Protein AF-A0A359KCS0-F1 (afdb_monomer_lite)

Secondary structure (DSSP, 8-state):
-HHHHHHHHHHHHHHHTTS--HHHHHHHHHHHHHHH-HHHHS-GGG---THHHHHHHHHHHHHHHHHTT--STTTTS-TTS-HHHHH-

Sequence (88 aa):
GDLLFQVVFHSRMAEEAGHFRLEDVAEAMADKLVRRHPHVFGDEAAKATGPAQKDRWEDIKAAERKAKEQHGVLDDVPVGLPALTRAA

Foldseek 3Di:
DVVVVVLQVVQVVCVVVVHHHSVVVVVVVVVVCCVLPCLVNNDPVSVDDDPVSVVSNVVVVVVVVVVVPDDDPCPPQDPPDDPVVSVD

pLDDT: mean 79.91, std 13.64, range [58.34, 98.12]

Structure (mmCIF, N/CA/C/O backbone):
data_AF-A0A359KCS0-F1
#
_entry.id   AF-A0A359KCS0-F1
#
loop_
_atom_site.group_PDB
_atom_site.id
_atom_site.type_symbol
_atom_site.label_atom_id
_atom_site.label_alt_id
_atom_site.label_comp_id
_atom_site.label_asym_id
_atom_site.label_entity_id
_atom_site.label_seq_id
_atom_site.pdbx_PDB_ins_code
_atom_site.Cartn_x
_atom_site.Cartn_y
_atom_site.Cartn_z
_atom_site.occupancy
_atom_site.B_iso_or_equiv
_atom_site.auth_seq_id
_atom_site.auth_comp_id
_atom_site.auth_asym_id
_atom_site.auth_atom_id
_atom_site.pdbx_PDB_model_num
ATOM 1 N N . GLY A 1 1 ? 6.123 9.455 11.603 1.00 63.53 1 GLY A N 1
ATOM 2 C CA . GLY A 1 1 ? 5.583 8.338 12.398 1.00 63.53 1 GLY A CA 1
ATOM 3 C C . GLY A 1 1 ? 4.146 8.052 12.020 1.00 63.53 1 GLY A C 1
ATOM 4 O O . GLY A 1 1 ? 3.838 6.928 11.654 1.00 63.53 1 GLY A O 1
ATOM 5 N N . ASP A 1 2 ? 3.300 9.082 12.040 1.00 88.88 2 ASP A N 1
ATOM 6 C CA . ASP A 1 2 ? 1.840 8.938 11.968 1.00 88.88 2 ASP A CA 1
ATOM 7 C C . ASP A 1 2 ? 1.275 8.233 10.737 1.00 88.88 2 ASP A C 1
ATOM 9 O O . ASP A 1 2 ? 0.324 7.478 10.878 1.00 88.88 2 ASP A O 1
ATOM 13 N N . LEU A 1 3 ? 1.846 8.402 9.539 1.00 91.50 3 LEU A N 1
ATOM 14 C CA . LEU A 1 3 ? 1.299 7.720 8.359 1.00 91.50 3 LEU A CA 1
ATOM 15 C C . LEU A 1 3 ? 1.449 6.194 8.453 1.00 91.50 3 LEU A C 1
ATOM 17 O O . LEU A 1 3 ? 0.514 5.462 8.144 1.00 91.50 3 LEU A O 1
ATOM 21 N N . LEU A 1 4 ? 2.606 5.710 8.919 1.00 93.25 4 LEU A N 1
ATOM 22 C CA . LEU A 1 4 ? 2.802 4.277 9.142 1.00 93.25 4 LEU A CA 1
ATOM 23 C C . LEU A 1 4 ? 1.888 3.780 10.266 1.00 93.25 4 LEU A C 1
ATOM 25 O O . LEU A 1 4 ? 1.313 2.702 10.150 1.00 93.25 4 LEU A O 1
ATOM 29 N N . PHE A 1 5 ? 1.703 4.590 11.314 1.00 95.31 5 PHE A N 1
ATOM 30 C CA . PHE A 1 5 ? 0.749 4.284 12.376 1.00 95.31 5 PHE A CA 1
ATOM 31 C C . PHE A 1 5 ? -0.677 4.108 11.832 1.00 95.31 5 PHE A C 1
ATOM 33 O O . PHE A 1 5 ? -1.320 3.126 12.183 1.00 95.31 5 PHE A O 1
ATOM 40 N N . GLN A 1 6 ? -1.143 4.969 10.919 1.00 95.81 6 GLN A N 1
ATOM 41 C CA . GLN A 1 6 ? -2.455 4.816 10.270 1.00 95.81 6 GLN A CA 1
ATOM 42 C C . GLN A 1 6 ? -2.580 3.476 9.530 1.00 95.81 6 GLN A C 1
ATOM 44 O O . GLN A 1 6 ? -3.588 2.789 9.672 1.00 95.81 6 GLN A O 1
ATOM 49 N N . VAL A 1 7 ? -1.551 3.063 8.780 1.00 95.44 7 VAL A N 1
ATOM 50 C CA . VAL A 1 7 ? -1.559 1.776 8.058 1.00 95.44 7 VAL A CA 1
ATOM 51 C C . VAL A 1 7 ? -1.663 0.601 9.028 1.00 95.44 7 VAL A C 1
ATOM 53 O O . VAL A 1 7 ? -2.493 -0.286 8.829 1.00 95.44 7 VAL A O 1
ATOM 56 N N . VAL A 1 8 ? -0.857 0.604 10.092 1.00 96.38 8 VAL A N 1
ATOM 57 C CA . VAL A 1 8 ? -0.881 -0.453 11.115 1.00 96.38 8 VAL A CA 1
ATOM 58 C C . VAL A 1 8 ? -2.233 -0.479 11.830 1.00 96.38 8 VAL A C 1
ATOM 60 O O . VAL A 1 8 ? -2.820 -1.546 11.990 1.00 96.38 8 VAL A O 1
ATOM 63 N N . PHE A 1 9 ? -2.762 0.688 12.199 1.00 97.25 9 PHE A N 1
ATOM 64 C CA . PHE A 1 9 ? -4.039 0.819 12.893 1.00 97.25 9 PHE A CA 1
ATOM 65 C C . PHE A 1 9 ? -5.211 0.306 12.043 1.00 97.25 9 PHE A C 1
ATOM 67 O O . PHE A 1 9 ? -5.997 -0.521 12.505 1.00 97.25 9 PHE A O 1
ATOM 74 N N . HIS A 1 10 ? -5.297 0.718 10.775 1.00 97.38 10 HIS A N 1
ATOM 75 C CA . HIS A 1 10 ? -6.330 0.235 9.856 1.00 97.38 10 HIS A CA 1
ATOM 76 C C . HIS A 1 10 ? -6.202 -1.257 9.546 1.00 97.38 10 HIS A C 1
ATOM 78 O O . HIS A 1 10 ? -7.218 -1.948 9.506 1.00 97.38 10 HIS A O 1
ATOM 84 N N . SER A 1 11 ? -4.978 -1.765 9.378 1.00 97.62 11 SER A N 1
ATOM 85 C CA . SER A 1 11 ? -4.753 -3.200 9.157 1.00 97.62 11 SER A CA 1
ATOM 86 C C . SER A 1 11 ? -5.190 -4.020 10.369 1.00 97.62 11 SER A C 1
ATOM 88 O O . SER A 1 11 ? -5.795 -5.073 10.206 1.00 97.62 11 SER A O 1
ATOM 90 N N . ARG A 1 12 ? -4.962 -3.515 11.590 1.00 97.88 12 ARG A N 1
ATOM 91 C CA . ARG A 1 12 ? -5.404 -4.193 12.810 1.00 97.88 12 ARG A CA 1
ATOM 92 C C . ARG A 1 12 ? -6.929 -4.244 12.935 1.00 97.88 12 ARG A C 1
ATOM 94 O O . ARG A 1 12 ? -7.471 -5.296 13.254 1.00 97.88 12 ARG A O 1
ATOM 101 N N . MET A 1 13 ? -7.623 -3.142 12.647 1.00 98.12 13 MET A N 1
ATOM 102 C CA . MET A 1 13 ? -9.094 -3.134 12.627 1.00 98.12 13 MET A CA 1
ATOM 103 C C . MET A 1 13 ? -9.661 -4.079 11.555 1.00 98.12 13 MET A C 1
ATOM 105 O O . MET A 1 13 ? -10.659 -4.754 11.794 1.00 98.12 13 MET A O 1
ATOM 109 N N . ALA A 1 14 ? -9.026 -4.143 10.379 1.00 97.94 14 ALA A N 1
ATOM 110 C CA . ALA A 1 14 ? -9.422 -5.057 9.309 1.00 97.94 14 ALA A CA 1
ATOM 111 C C . ALA A 1 14 ? -9.223 -6.531 9.700 1.00 97.94 14 ALA A C 1
ATOM 113 O O . ALA A 1 14 ? -10.078 -7.361 9.392 1.00 97.94 14 ALA A O 1
ATOM 114 N N . GLU A 1 15 ? -8.141 -6.848 10.413 1.00 98.00 15 GLU A N 1
ATOM 115 C CA . GLU A 1 15 ? -7.873 -8.192 10.930 1.00 98.00 15 GLU A CA 1
ATOM 116 C C . GLU A 1 15 ? -8.929 -8.615 11.960 1.00 98.00 15 GLU A C 1
ATOM 118 O O . GLU A 1 15 ? -9.450 -9.726 11.886 1.00 98.00 15 GLU A O 1
ATOM 123 N N . GL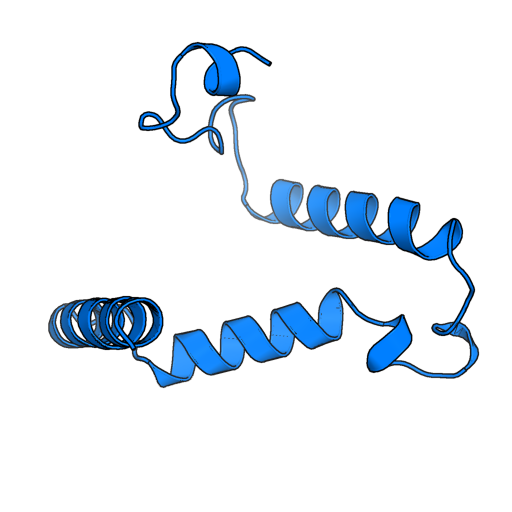U A 1 16 ? -9.302 -7.724 12.884 1.00 97.88 16 GLU A N 1
ATOM 124 C CA . GLU A 1 16 ? -10.352 -7.987 13.882 1.00 97.88 16 GLU A CA 1
ATOM 125 C C . GLU A 1 16 ? -11.731 -8.209 13.247 1.00 97.88 16 GLU A C 1
ATOM 127 O O . GLU A 1 16 ? -12.531 -8.993 13.757 1.00 97.88 16 GLU A O 1
ATOM 132 N N . ALA A 1 17 ? -11.989 -7.572 12.105 1.00 97.62 17 ALA A N 1
ATOM 133 C CA . ALA A 1 17 ? -13.182 -7.793 11.293 1.00 97.62 17 ALA A CA 1
ATOM 134 C C . ALA A 1 17 ? -13.085 -9.030 10.370 1.00 97.62 17 ALA A C 1
ATOM 136 O O . ALA A 1 17 ? -14.038 -9.332 9.653 1.00 97.62 17 ALA A O 1
ATOM 137 N N . GLY A 1 18 ? -11.958 -9.753 10.376 1.00 97.06 18 GLY A N 1
ATOM 138 C CA . GLY A 1 18 ? -11.742 -10.955 9.567 1.00 97.06 18 GLY A CA 1
ATOM 139 C C . GLY A 1 18 ? -11.528 -10.689 8.073 1.00 97.06 18 GLY A C 1
ATOM 140 O O . GLY A 1 18 ? -11.815 -11.565 7.260 1.00 97.06 18 GLY A O 1
ATOM 141 N N . HIS A 1 19 ? -11.067 -9.493 7.692 1.00 97.81 19 HIS A N 1
ATOM 142 C CA . HIS A 1 19 ? -10.861 -9.114 6.290 1.00 97.81 19 HIS A CA 1
ATOM 143 C C . HIS A 1 19 ? -9.464 -9.461 5.766 1.00 97.81 19 HIS A C 1
ATOM 145 O O . HIS A 1 19 ? -9.334 -10.269 4.853 1.00 97.81 19 HIS A O 1
ATOM 151 N N . PHE A 1 20 ? -8.431 -8.814 6.304 1.00 97.38 20 PHE A N 1
ATOM 152 C CA . PHE A 1 20 ? -7.030 -9.000 5.920 1.00 97.38 20 PHE A CA 1
ATOM 153 C C . PHE A 1 20 ? -6.123 -8.536 7.059 1.00 97.38 20 PHE A C 1
ATOM 155 O O . PHE A 1 20 ? -6.554 -7.805 7.952 1.00 97.38 20 PHE A O 1
ATOM 162 N N . ARG A 1 21 ? -4.860 -8.939 7.007 1.00 97.69 21 ARG A N 1
ATOM 163 C CA . ARG A 1 21 ? -3.823 -8.613 7.980 1.00 97.69 21 ARG A CA 1
ATOM 164 C C . ARG A 1 21 ? -2.795 -7.647 7.405 1.00 97.69 21 ARG A C 1
ATOM 166 O O . ARG A 1 21 ? -2.751 -7.370 6.207 1.00 97.69 21 ARG A O 1
ATOM 173 N N . LEU A 1 22 ? -1.922 -7.144 8.275 1.00 97.25 22 LEU A N 1
ATOM 174 C CA . LEU A 1 22 ? -0.828 -6.263 7.867 1.00 97.25 22 LEU A CA 1
ATOM 175 C C . LEU A 1 22 ? 0.138 -6.953 6.888 1.00 97.25 22 LEU A C 1
ATOM 177 O O . LEU A 1 22 ? 0.665 -6.298 5.990 1.00 97.25 22 LEU A O 1
ATOM 181 N N . GLU A 1 23 ? 0.360 -8.259 7.041 1.00 97.56 23 GLU A N 1
ATOM 182 C CA . GLU A 1 23 ? 1.217 -9.040 6.148 1.00 97.56 23 GLU A CA 1
ATOM 183 C C . GLU A 1 23 ? 0.660 -9.075 4.722 1.00 97.56 23 GLU A C 1
ATOM 185 O O . GLU A 1 23 ? 1.413 -8.840 3.780 1.00 97.56 23 GLU A O 1
ATOM 190 N N . ASP A 1 24 ? -0.659 -9.233 4.572 1.00 97.31 24 ASP A N 1
ATOM 191 C CA . ASP A 1 24 ? -1.331 -9.223 3.267 1.00 97.31 24 ASP A CA 1
ATOM 192 C C . ASP A 1 24 ? -1.149 -7.868 2.563 1.00 97.31 24 ASP A C 1
ATOM 194 O O . ASP A 1 24 ? -0.928 -7.791 1.353 1.00 97.31 24 ASP A O 1
ATOM 198 N N . VAL A 1 25 ? -1.192 -6.768 3.327 1.00 96.56 25 VAL A N 1
ATOM 199 C CA . VAL A 1 25 ? -0.927 -5.418 2.804 1.00 96.56 25 VAL A CA 1
ATOM 200 C C . VAL A 1 25 ? 0.521 -5.297 2.329 1.00 96.56 25 VAL A C 1
ATOM 202 O O . VAL A 1 25 ? 0.770 -4.750 1.251 1.00 96.56 25 VAL A O 1
ATOM 205 N N . ALA A 1 26 ? 1.479 -5.786 3.119 1.00 96.62 26 ALA A N 1
ATOM 206 C CA . ALA A 1 26 ? 2.897 -5.726 2.781 1.00 96.62 26 ALA A CA 1
ATOM 207 C C . ALA A 1 26 ? 3.219 -6.553 1.527 1.00 96.62 26 ALA A C 1
ATOM 209 O O . ALA A 1 26 ? 3.898 -6.049 0.631 1.00 96.62 26 ALA A O 1
ATOM 210 N N . GLU A 1 27 ? 2.685 -7.771 1.431 1.00 97.19 27 GLU A N 1
ATOM 211 C CA . GLU A 1 27 ? 2.845 -8.659 0.276 1.00 97.19 27 GLU A CA 1
ATOM 212 C C . GLU A 1 27 ? 2.231 -8.040 -0.984 1.00 97.19 27 GLU A C 1
ATOM 214 O O . GLU A 1 27 ? 2.924 -7.845 -1.985 1.00 97.19 27 GLU A O 1
ATOM 219 N N . ALA A 1 28 ? 0.980 -7.574 -0.907 1.00 95.06 28 ALA A N 1
ATOM 220 C CA . ALA A 1 28 ? 0.319 -6.923 -2.034 1.00 95.06 28 ALA A CA 1
ATOM 221 C C . ALA A 1 28 ? 1.070 -5.668 -2.515 1.00 95.06 28 ALA A C 1
ATOM 223 O O . ALA A 1 28 ? 1.080 -5.356 -3.712 1.00 95.06 28 ALA A O 1
ATOM 224 N N . MET A 1 29 ? 1.693 -4.914 -1.601 1.00 94.00 29 MET A N 1
ATOM 225 C CA . MET A 1 29 ? 2.527 -3.768 -1.968 1.00 94.00 29 MET A CA 1
ATOM 226 C C . MET A 1 29 ? 3.856 -4.187 -2.590 1.00 94.00 29 MET A C 1
ATOM 228 O O . MET A 1 29 ? 4.256 -3.562 -3.575 1.00 94.00 29 MET A O 1
ATOM 232 N N . ALA A 1 30 ? 4.511 -5.231 -2.079 1.00 93.00 30 ALA A N 1
ATOM 233 C CA . ALA A 1 30 ? 5.745 -5.765 -2.647 1.00 93.00 30 ALA A CA 1
ATOM 234 C C . ALA A 1 30 ? 5.525 -6.267 -4.083 1.00 93.00 30 ALA A C 1
ATOM 236 O O . ALA A 1 30 ? 6.203 -5.806 -5.006 1.00 93.00 30 ALA A O 1
ATOM 237 N N . ASP A 1 31 ? 4.503 -7.092 -4.307 1.00 91.88 31 ASP A N 1
ATOM 238 C CA . ASP A 1 31 ? 4.156 -7.617 -5.632 1.00 91.88 31 ASP A CA 1
ATOM 239 C C . ASP A 1 31 ? 3.837 -6.499 -6.624 1.00 91.88 31 ASP A C 1
ATOM 241 O O . ASP A 1 31 ? 4.287 -6.480 -7.776 1.00 91.88 31 ASP A O 1
ATOM 245 N N . LYS A 1 32 ? 3.073 -5.504 -6.168 1.00 88.00 32 LYS A N 1
ATOM 246 C CA . LYS A 1 32 ? 2.737 -4.322 -6.961 1.00 88.00 32 LYS A CA 1
ATOM 247 C C . LYS A 1 32 ? 3.974 -3.490 -7.294 1.00 88.00 32 LYS A C 1
ATOM 249 O O . LYS A 1 32 ? 4.046 -2.958 -8.405 1.00 88.00 32 LYS A O 1
ATOM 254 N N . LEU A 1 33 ? 4.927 -3.364 -6.371 1.00 87.50 33 LEU A N 1
ATOM 255 C CA . LEU A 1 33 ? 6.179 -2.646 -6.594 1.00 87.50 33 LEU A CA 1
ATOM 256 C C . LEU A 1 33 ? 7.004 -3.342 -7.681 1.00 87.50 33 LEU A C 1
ATOM 258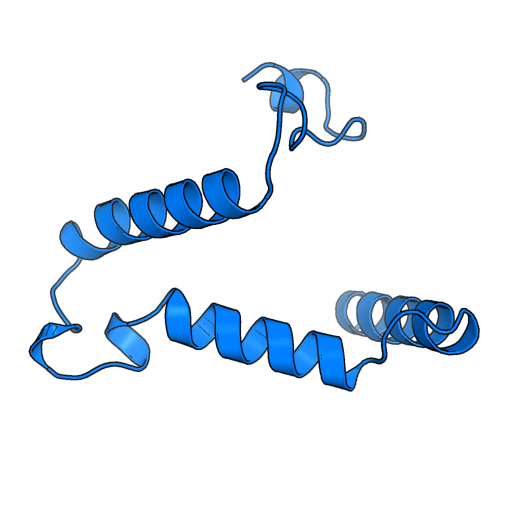 O O . LEU A 1 33 ? 7.381 -2.682 -8.651 1.00 87.50 33 LEU A O 1
ATOM 262 N N . VAL A 1 34 ? 7.193 -4.660 -7.569 1.00 87.69 34 VAL A N 1
ATOM 263 C CA . VAL A 1 34 ? 7.932 -5.478 -8.543 1.00 87.69 34 VAL A CA 1
ATOM 264 C C . VAL A 1 34 ? 7.281 -5.397 -9.922 1.00 87.69 34 VAL A C 1
ATOM 266 O O . VAL A 1 34 ? 7.937 -5.051 -10.906 1.00 87.69 34 VAL A O 1
ATOM 269 N N . ARG A 1 35 ? 5.962 -5.607 -10.001 1.00 84.69 35 ARG A N 1
ATOM 270 C CA . ARG A 1 35 ? 5.220 -5.600 -11.270 1.00 84.69 35 ARG A CA 1
ATOM 271 C C . ARG A 1 35 ? 5.258 -4.252 -11.990 1.00 84.69 35 ARG A C 1
ATOM 273 O O . ARG A 1 35 ? 5.291 -4.213 -13.220 1.00 84.69 35 ARG A O 1
ATOM 280 N N . ARG A 1 36 ? 5.229 -3.142 -11.246 1.00 81.88 36 ARG A N 1
ATOM 281 C CA . ARG A 1 36 ? 5.215 -1.789 -11.825 1.00 81.88 36 ARG A CA 1
ATOM 282 C C . ARG A 1 36 ? 6.596 -1.196 -12.085 1.00 81.88 36 ARG A C 1
ATOM 284 O O . ARG A 1 36 ? 6.685 -0.218 -12.823 1.00 81.88 36 ARG A O 1
ATOM 291 N N . HIS A 1 37 ? 7.656 -1.785 -11.534 1.00 81.06 37 HIS A N 1
ATOM 292 C CA . HIS A 1 37 ? 9.029 -1.301 -11.697 1.00 81.06 37 HIS A CA 1
ATOM 293 C C . HIS A 1 37 ? 9.934 -2.379 -12.308 1.00 81.06 37 HIS A C 1
ATOM 295 O O . HIS A 1 37 ? 10.964 -2.735 -11.735 1.00 81.06 37 HIS A O 1
ATOM 301 N N . PRO A 1 38 ? 9.605 -2.870 -13.515 1.00 80.44 38 PRO A N 1
ATOM 302 C CA . PRO A 1 38 ? 10.424 -3.854 -14.229 1.00 80.44 38 PRO A CA 1
ATOM 303 C C . PRO A 1 38 ? 11.841 -3.329 -14.522 1.00 80.44 38 PRO A C 1
ATOM 305 O O . PRO A 1 38 ? 12.763 -4.107 -14.697 1.00 80.44 38 PRO A O 1
ATOM 308 N N . HIS A 1 39 ? 12.032 -2.010 -14.543 1.00 76.94 39 HIS A N 1
ATOM 309 C CA . HIS A 1 39 ? 13.329 -1.367 -14.732 1.00 76.94 39 HIS A CA 1
ATOM 310 C C . HIS A 1 39 ? 14.214 -1.401 -13.478 1.00 76.94 39 HIS A C 1
ATOM 312 O O . HIS A 1 39 ? 15.421 -1.213 -13.586 1.00 76.94 39 HIS A O 1
ATOM 318 N N . VAL A 1 40 ? 13.620 -1.619 -12.300 1.00 80.94 40 VAL A N 1
ATOM 319 C CA . VAL A 1 40 ? 14.339 -1.787 -11.028 1.00 80.94 40 VAL A CA 1
ATOM 320 C C . VAL A 1 40 ? 14.545 -3.271 -10.724 1.00 80.94 40 VAL A C 1
ATOM 322 O O . VAL A 1 40 ? 15.617 -3.650 -10.265 1.00 80.94 40 VAL A O 1
ATOM 325 N N . PHE A 1 41 ? 13.532 -4.103 -10.989 1.00 82.12 41 PHE A N 1
ATOM 326 C CA . PHE A 1 41 ? 13.488 -5.502 -10.544 1.00 82.12 41 PHE A CA 1
ATOM 327 C C . PHE A 1 41 ? 13.575 -6.551 -11.669 1.00 82.12 41 PHE A C 1
ATOM 329 O O . PHE A 1 41 ? 13.570 -7.739 -11.368 1.00 82.12 41 PHE A O 1
ATOM 336 N N . GLY A 1 42 ? 13.613 -6.150 -12.946 1.00 74.69 42 GLY A N 1
ATOM 337 C CA . GLY A 1 42 ? 13.668 -7.052 -14.107 1.00 74.69 42 GLY A CA 1
ATOM 338 C C . GLY A 1 42 ? 15.041 -7.131 -14.790 1.00 74.69 42 GLY A C 1
ATOM 339 O O . GLY A 1 42 ? 15.991 -6.444 -14.412 1.00 74.69 42 GLY A O 1
ATOM 340 N N . ASP A 1 43 ? 15.130 -7.975 -15.823 1.00 71.81 43 ASP A N 1
ATOM 341 C CA . ASP A 1 43 ? 16.364 -8.251 -16.578 1.00 71.81 43 ASP A CA 1
ATOM 342 C C . ASP A 1 43 ? 16.828 -7.069 -17.452 1.00 71.81 43 ASP A C 1
ATOM 344 O O . ASP A 1 43 ? 16.114 -6.087 -17.632 1.00 71.81 43 ASP A O 1
ATOM 348 N N . GLU A 1 44 ? 18.026 -7.158 -18.045 1.00 61.53 44 GLU A N 1
ATOM 349 C CA . GLU A 1 44 ? 18.652 -6.087 -18.851 1.00 61.53 44 GLU A CA 1
ATOM 350 C C . GLU A 1 44 ? 17.729 -5.483 -19.930 1.00 61.53 44 GLU A C 1
ATOM 352 O O . GLU A 1 44 ? 17.712 -4.268 -20.122 1.00 61.53 44 GLU A O 1
ATOM 357 N N . ALA A 1 45 ? 16.879 -6.291 -20.575 1.00 61.50 45 ALA A N 1
ATOM 358 C CA . ALA A 1 45 ? 15.904 -5.816 -21.565 1.00 61.50 45 ALA A CA 1
ATOM 359 C C . ALA A 1 45 ? 14.799 -4.915 -20.968 1.00 61.50 45 ALA A C 1
ATOM 361 O O . ALA A 1 45 ? 14.197 -4.106 -21.674 1.00 61.50 45 ALA A O 1
ATOM 362 N N . ALA A 1 46 ? 14.530 -5.034 -19.666 1.00 59.03 46 ALA A N 1
ATOM 363 C CA . ALA A 1 46 ? 13.541 -4.250 -18.934 1.00 59.03 46 ALA A CA 1
ATOM 364 C C . ALA A 1 46 ? 14.097 -2.926 -18.376 1.00 59.03 46 ALA A C 1
ATOM 366 O O . ALA A 1 46 ? 13.317 -2.070 -17.952 1.00 59.03 46 ALA A O 1
ATOM 367 N N . LYS A 1 47 ? 15.422 -2.721 -18.418 1.00 59.88 47 LYS A N 1
ATOM 368 C CA . LYS A 1 47 ? 16.116 -1.519 -17.914 1.00 59.88 47 LYS A CA 1
ATOM 369 C C . LYS A 1 47 ? 16.116 -0.335 -18.896 1.00 59.88 47 LYS A C 1
ATOM 371 O O . LYS A 1 47 ? 16.815 0.652 -18.670 1.00 59.88 47 LYS A O 1
ATOM 376 N N . ALA A 1 48 ? 15.339 -0.411 -19.980 1.00 58.34 48 ALA A N 1
ATOM 377 C CA . ALA A 1 48 ? 15.259 0.637 -20.998 1.00 58.34 48 ALA A CA 1
ATOM 378 C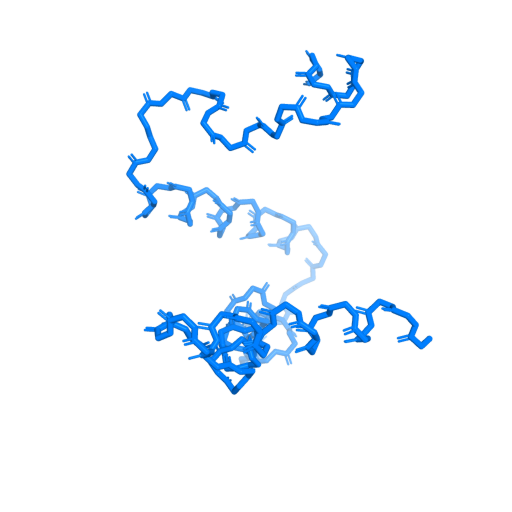 C . ALA A 1 48 ? 14.861 2.015 -20.418 1.00 58.34 48 ALA A C 1
ATOM 380 O O . ALA A 1 48 ? 14.101 2.133 -19.451 1.00 58.34 48 ALA A O 1
ATOM 381 N N . THR A 1 49 ? 15.414 3.068 -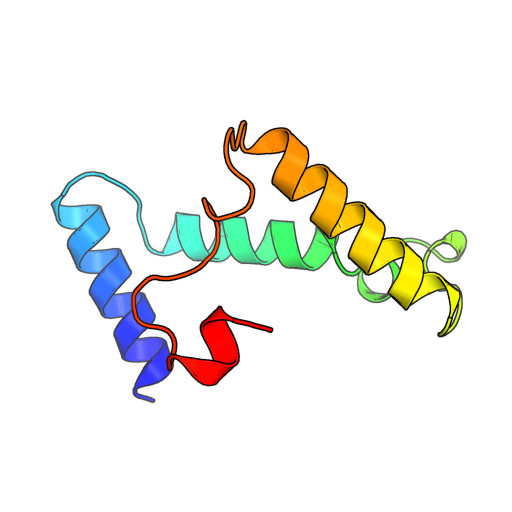21.022 1.00 64.88 49 THR A N 1
ATOM 382 C CA . THR A 1 49 ? 15.455 4.446 -20.517 1.00 64.88 49 THR A CA 1
ATOM 383 C C . THR A 1 49 ? 14.132 5.221 -20.630 1.00 64.88 49 THR A C 1
ATOM 385 O O . THR A 1 49 ? 13.379 5.099 -21.594 1.00 64.88 49 THR A O 1
ATOM 388 N N . GLY A 1 50 ? 13.902 6.082 -19.628 1.00 60.75 50 GLY A N 1
ATOM 389 C CA . GLY A 1 50 ? 13.041 7.276 -19.597 1.00 60.75 50 GLY A CA 1
ATOM 390 C C . GLY A 1 50 ? 11.676 7.218 -20.304 1.00 60.75 50 GLY A C 1
ATOM 391 O O . GLY A 1 50 ? 10.687 6.887 -19.649 1.00 60.75 50 GLY A O 1
ATOM 392 N N . PRO A 1 51 ? 11.571 7.608 -21.592 1.00 60.28 51 PRO A N 1
ATOM 393 C CA . PRO A 1 51 ? 10.287 7.687 -22.298 1.00 60.28 51 PRO A CA 1
ATOM 394 C C . PRO A 1 51 ? 9.516 6.361 -22.292 1.00 60.28 51 PRO A C 1
ATOM 396 O O . PRO A 1 51 ? 8.327 6.345 -21.989 1.00 60.28 51 PRO A O 1
ATOM 399 N N . ALA A 1 52 ? 10.220 5.241 -22.483 1.00 61.91 52 ALA A N 1
ATOM 400 C CA . ALA A 1 52 ? 9.621 3.908 -22.511 1.00 61.91 52 ALA A CA 1
ATOM 401 C C . ALA A 1 52 ? 9.047 3.457 -21.150 1.00 61.91 52 ALA A C 1
ATOM 403 O O . ALA A 1 52 ? 8.198 2.570 -21.104 1.00 61.91 52 ALA A O 1
ATOM 404 N N . GLN A 1 53 ? 9.477 4.055 -20.030 1.00 61.31 53 GLN A N 1
ATOM 405 C CA . GLN A 1 53 ? 8.932 3.736 -18.703 1.00 61.31 53 GLN A CA 1
ATOM 406 C C . GLN A 1 53 ? 7.586 4.408 -18.434 1.00 61.31 53 GLN A C 1
ATOM 408 O O . GLN A 1 53 ? 6.752 3.813 -17.752 1.00 61.31 53 GLN A O 1
ATOM 413 N N . LYS A 1 54 ? 7.366 5.628 -18.947 1.00 61.97 54 LYS A N 1
ATOM 414 C CA . LYS A 1 54 ? 6.103 6.354 -18.739 1.00 61.97 54 LYS A CA 1
ATOM 415 C C . LYS A 1 54 ? 4.954 5.678 -19.475 1.00 61.97 54 LYS A C 1
ATOM 417 O O . LYS A 1 54 ? 3.931 5.403 -18.856 1.00 61.97 54 LYS A O 1
ATOM 422 N N . ASP A 1 55 ? 5.168 5.331 -20.741 1.00 64.94 55 ASP A N 1
ATOM 423 C CA . ASP A 1 55 ? 4.153 4.659 -21.558 1.00 64.94 55 ASP A CA 1
ATOM 424 C C . ASP A 1 55 ? 3.787 3.296 -20.949 1.00 64.94 55 ASP A C 1
ATOM 426 O O . ASP A 1 55 ? 2.618 2.979 -20.739 1.00 64.94 55 ASP A O 1
ATOM 430 N N . ARG A 1 56 ? 4.796 2.544 -20.490 1.00 68.44 56 ARG A N 1
ATOM 431 C CA . ARG A 1 56 ? 4.589 1.251 -19.823 1.00 68.44 56 ARG A CA 1
ATOM 432 C C . ARG A 1 56 ? 3.865 1.372 -18.477 1.00 68.44 56 ARG A C 1
ATOM 434 O O . ARG A 1 56 ? 3.162 0.444 -18.081 1.00 68.44 56 ARG A O 1
ATOM 441 N N . TRP A 1 57 ? 4.037 2.474 -17.745 1.00 68.00 57 TRP A N 1
ATOM 442 C CA . TRP A 1 57 ? 3.315 2.715 -16.492 1.00 68.00 57 TRP A CA 1
ATOM 443 C C . TRP A 1 57 ? 1.821 2.935 -16.736 1.00 68.00 57 TRP A C 1
ATOM 445 O O . TRP A 1 57 ? 0.998 2.329 -16.043 1.00 68.00 57 TRP A O 1
ATOM 455 N N . GLU A 1 58 ? 1.473 3.752 -17.731 1.00 72.06 58 GLU A N 1
ATOM 456 C CA . GLU A 1 58 ? 0.079 3.980 -18.123 1.00 72.06 58 GLU A CA 1
ATOM 457 C C . GLU A 1 58 ? -0.581 2.692 -18.633 1.00 72.06 58 GLU A C 1
ATOM 459 O O . GLU A 1 58 ? -1.701 2.379 -18.221 1.00 72.06 58 GLU A O 1
ATOM 464 N N . ASP A 1 59 ? 0.138 1.874 -19.407 1.00 76.88 59 ASP A N 1
ATOM 465 C CA . ASP A 1 59 ? -0.346 0.563 -19.856 1.00 76.88 59 ASP A CA 1
ATOM 466 C C . ASP A 1 59 ? -0.642 -0.382 -18.680 1.00 76.88 59 ASP A C 1
ATOM 468 O O . ASP A 1 59 ? -1.698 -1.020 -18.625 1.00 76.88 59 ASP A O 1
ATOM 472 N N . ILE A 1 60 ? 0.253 -0.447 -17.685 1.00 74.19 60 ILE A N 1
ATOM 473 C CA . ILE A 1 60 ? 0.047 -1.277 -16.487 1.00 74.19 60 ILE A CA 1
ATOM 474 C C . ILE A 1 60 ? -1.155 -0.773 -15.679 1.00 74.19 60 ILE A C 1
ATOM 476 O O . ILE A 1 60 ? -1.942 -1.577 -15.174 1.00 74.19 60 ILE A O 1
ATOM 480 N N . LYS A 1 61 ? -1.336 0.546 -15.567 1.00 73.12 61 LYS A N 1
ATOM 481 C CA . LYS A 1 61 ? -2.498 1.150 -14.901 1.00 73.12 61 LYS A CA 1
ATOM 482 C C . LYS A 1 61 ? -3.802 0.866 -15.638 1.00 73.12 61 LYS A C 1
ATOM 484 O O . LYS A 1 61 ? -4.809 0.564 -14.997 1.00 73.12 61 LYS A O 1
ATOM 489 N N . ALA A 1 62 ? -3.794 0.939 -16.966 1.00 75.12 62 ALA A N 1
ATOM 490 C CA . ALA A 1 62 ? -4.947 0.609 -17.792 1.00 75.12 62 ALA A CA 1
ATOM 491 C C . ALA A 1 62 ? -5.334 -0.872 -17.652 1.00 75.12 62 ALA A C 1
ATOM 493 O O . ALA A 1 62 ? -6.511 -1.177 -17.453 1.00 75.12 62 ALA A O 1
ATOM 494 N N . ALA A 1 63 ? -4.354 -1.780 -17.665 1.00 77.06 63 ALA A N 1
ATOM 495 C CA . ALA A 1 63 ? -4.583 -3.207 -17.457 1.00 77.06 63 ALA A CA 1
ATOM 496 C C . ALA A 1 63 ? -5.170 -3.511 -16.066 1.00 77.06 63 ALA A C 1
ATOM 498 O O . ALA A 1 63 ? -6.111 -4.293 -15.950 1.00 77.06 63 ALA A O 1
ATOM 499 N N . GLU A 1 64 ? -4.675 -2.853 -15.014 1.00 74.50 64 GLU A N 1
ATOM 500 C CA . GLU A 1 64 ? -5.225 -2.990 -13.659 1.00 74.50 64 GLU A CA 1
ATOM 501 C C . GLU A 1 64 ? -6.666 -2.479 -13.545 1.00 74.50 64 GLU A C 1
ATOM 503 O O . GLU A 1 64 ? -7.479 -3.124 -12.889 1.00 74.50 64 GLU A O 1
ATOM 508 N N . ARG A 1 65 ? -7.005 -1.346 -14.180 1.00 73.38 65 ARG A N 1
ATOM 509 C CA . ARG A 1 65 ? -8.391 -0.843 -14.217 1.00 73.38 65 ARG A CA 1
ATOM 510 C C . ARG A 1 65 ? -9.321 -1.830 -14.916 1.00 73.38 65 ARG A C 1
ATOM 512 O O . ARG A 1 65 ? -10.400 -2.115 -14.409 1.00 73.38 65 ARG A O 1
ATOM 519 N N . LYS A 1 66 ? -8.878 -2.402 -16.039 1.00 71.25 66 LYS A N 1
ATOM 520 C CA . LYS A 1 66 ? -9.646 -3.407 -16.786 1.00 71.25 66 LYS A CA 1
ATOM 521 C C . LYS A 1 66 ? -9.905 -4.674 -15.962 1.00 71.25 66 LYS A C 1
ATOM 523 O O . LYS A 1 66 ? -10.975 -5.256 -16.077 1.00 71.25 66 LYS A O 1
ATOM 528 N N . ALA A 1 67 ? -8.955 -5.079 -15.117 1.00 70.38 67 ALA A N 1
ATOM 529 C CA . ALA A 1 67 ? -9.097 -6.243 -14.242 1.00 70.38 67 ALA A CA 1
ATOM 530 C C . ALA A 1 67 ? -10.062 -6.027 -13.059 1.00 70.38 67 ALA A C 1
ATOM 532 O O . ALA A 1 67 ? -10.501 -7.002 -12.462 1.00 70.38 67 ALA A O 1
ATOM 533 N N . LYS A 1 68 ? -10.394 -4.776 -12.710 1.00 66.75 68 LYS A N 1
ATOM 534 C CA . LYS A 1 68 ? -11.290 -4.445 -11.588 1.00 66.75 68 LYS A CA 1
ATOM 535 C C . LYS A 1 68 ? -12.791 -4.473 -11.933 1.00 66.75 68 LYS A C 1
ATOM 537 O O . LYS A 1 68 ? -13.583 -4.137 -11.063 1.00 66.75 68 LYS A O 1
ATOM 542 N N . GLU A 1 69 ? -13.176 -4.816 -13.168 1.00 59.62 69 GLU A N 1
ATOM 543 C CA . GLU A 1 69 ? -14.581 -4.825 -13.637 1.00 59.62 69 GLU A CA 1
ATOM 544 C C . GLU A 1 69 ? -15.361 -3.524 -13.328 1.00 59.62 69 GLU A C 1
ATOM 546 O O . GLU A 1 69 ? -16.555 -3.544 -13.052 1.00 59.62 69 GLU A O 1
ATOM 551 N N . GLN A 1 70 ? -14.700 -2.361 -13.374 1.00 60.22 70 GLN A N 1
ATOM 552 C CA . GLN A 1 70 ? -15.367 -1.071 -13.153 1.00 60.22 70 GLN A CA 1
ATOM 553 C C . GLN A 1 70 ? -16.311 -0.744 -14.322 1.00 60.22 70 GLN A C 1
ATOM 555 O O . GLN A 1 70 ? -15.917 -0.825 -15.489 1.00 60.22 70 GLN A O 1
ATOM 560 N N . HIS A 1 71 ? -17.560 -0.386 -14.013 1.00 59.81 71 HIS A N 1
ATOM 561 C CA . HIS A 1 71 ? -18.638 -0.215 -14.994 1.00 59.81 71 HIS A CA 1
ATOM 562 C C . HIS A 1 71 ? -18.905 1.259 -15.346 1.00 59.81 71 HIS A C 1
ATOM 564 O O . HIS A 1 71 ? -19.507 1.542 -16.383 1.00 59.81 71 HIS A O 1
ATOM 570 N N . GLY A 1 72 ? -18.432 2.202 -14.527 1.00 63.12 72 GLY A N 1
ATOM 571 C CA . GLY A 1 72 ? -18.575 3.644 -14.709 1.00 63.12 72 GLY A CA 1
ATOM 572 C C . GLY A 1 72 ? -17.237 4.389 -14.756 1.00 63.12 72 GLY A C 1
ATOM 573 O O . GLY A 1 72 ? -16.279 4.057 -14.064 1.00 63.12 72 GLY A O 1
ATOM 574 N N . VAL A 1 73 ? -17.186 5.471 -15.544 1.00 65.62 73 VAL A N 1
ATOM 575 C CA . VAL A 1 73 ? -16.000 6.348 -15.689 1.00 65.62 73 VAL A CA 1
ATOM 576 C C . VAL A 1 73 ? -15.587 7.001 -14.359 1.00 65.62 73 VAL A C 1
ATOM 578 O O . VAL A 1 73 ? -14.430 7.369 -14.181 1.00 65.62 73 VAL A O 1
ATOM 581 N N . LEU A 1 74 ? -16.523 7.130 -13.415 1.00 66.25 74 LEU A N 1
ATOM 582 C CA . LEU A 1 74 ? -16.310 7.775 -12.118 1.00 66.25 74 LEU A CA 1
ATOM 583 C C . LEU A 1 74 ? -16.117 6.783 -10.959 1.00 66.25 74 LEU A C 1
ATOM 585 O O . LEU A 1 74 ? -15.956 7.231 -9.826 1.00 66.25 74 LEU A O 1
ATOM 589 N N . ASP A 1 75 ? -16.109 5.470 -11.212 1.00 66.81 75 ASP A N 1
ATOM 590 C CA . ASP A 1 75 ? -16.078 4.444 -10.154 1.00 66.81 75 ASP A CA 1
ATOM 591 C C . ASP A 1 75 ? -14.784 4.479 -9.318 1.00 66.81 75 ASP A C 1
ATOM 593 O O . ASP A 1 75 ? -14.781 4.067 -8.161 1.00 66.81 75 ASP A O 1
ATOM 597 N N . ASP A 1 76 ? -13.693 5.014 -9.876 1.00 65.12 76 ASP A N 1
ATOM 598 C CA . ASP A 1 76 ? -12.394 5.168 -9.202 1.00 65.12 76 ASP A CA 1
ATOM 599 C C . ASP A 1 76 ? -12.135 6.620 -8.736 1.00 65.12 76 ASP A C 1
ATOM 601 O O . ASP A 1 76 ? -11.023 6.930 -8.310 1.00 65.12 76 ASP A O 1
ATOM 605 N N . VAL A 1 77 ? -13.128 7.524 -8.819 1.00 72.31 77 VAL A N 1
ATOM 606 C CA . VAL A 1 77 ? -13.003 8.932 -8.394 1.00 72.31 77 VAL A CA 1
ATOM 607 C C . VAL A 1 77 ? -13.483 9.090 -6.943 1.00 72.31 77 VAL A C 1
ATOM 609 O O . VAL A 1 77 ? -14.691 9.050 -6.689 1.00 72.31 77 VAL A O 1
ATOM 612 N N . PRO A 1 78 ? -12.583 9.330 -5.965 1.00 74.81 78 PRO A N 1
ATOM 613 C CA . PRO A 1 78 ? -12.981 9.461 -4.570 1.00 74.81 78 PRO A CA 1
ATOM 614 C C . PRO A 1 78 ? -13.923 10.650 -4.352 1.00 74.81 78 PRO A C 1
ATOM 616 O O . PRO A 1 78 ? -13.622 11.787 -4.717 1.00 74.81 78 PRO A O 1
ATOM 619 N N . VAL A 1 79 ? -15.048 10.397 -3.679 1.00 78.69 79 VAL A N 1
ATOM 620 C CA . VAL A 1 79 ? -16.065 11.419 -3.363 1.00 78.69 79 VAL A CA 1
ATOM 621 C C . VAL A 1 79 ? -15.504 12.525 -2.457 1.00 78.69 79 VAL A C 1
ATOM 623 O O . VAL A 1 79 ? -15.953 13.663 -2.526 1.00 78.69 79 VAL A O 1
ATOM 626 N N . GLY A 1 80 ? -14.491 12.206 -1.647 1.00 79.25 80 GLY A N 1
ATOM 627 C CA . GLY A 1 80 ? -13.821 13.153 -0.752 1.00 79.25 80 GLY A CA 1
ATOM 628 C C . GLY A 1 80 ? -12.801 14.081 -1.421 1.00 79.25 80 GLY A C 1
ATOM 629 O O . GLY A 1 80 ? -12.187 14.884 -0.721 1.00 79.25 80 GLY A O 1
ATOM 630 N N . LEU A 1 81 ? -12.574 13.983 -2.739 1.00 79.75 81 LEU A N 1
ATOM 631 C CA . LEU A 1 81 ? -11.671 14.907 -3.427 1.00 79.75 81 LEU A CA 1
ATOM 632 C C . LEU A 1 81 ? -12.253 16.332 -3.457 1.00 79.75 81 LEU A C 1
ATOM 634 O O . LEU A 1 81 ? -13.450 16.498 -3.711 1.00 79.75 81 LEU A O 1
ATOM 638 N N . PRO A 1 82 ? -11.419 17.376 -3.275 1.00 85.69 82 PRO A N 1
ATOM 639 C CA . PRO A 1 82 ? -11.827 18.757 -3.511 1.00 85.69 82 PRO A CA 1
ATOM 640 C C . PRO A 1 82 ? -12.461 18.929 -4.897 1.00 85.69 82 PRO A C 1
ATOM 642 O O . PRO A 1 82 ? -11.992 18.348 -5.877 1.00 85.69 82 PRO A O 1
ATOM 645 N N . ALA A 1 83 ? -13.509 19.754 -4.987 1.00 82.50 83 ALA A N 1
ATOM 646 C CA . ALA A 1 83 ? -14.380 19.832 -6.165 1.00 82.50 83 ALA A CA 1
ATOM 647 C C . ALA A 1 83 ? -13.634 20.089 -7.488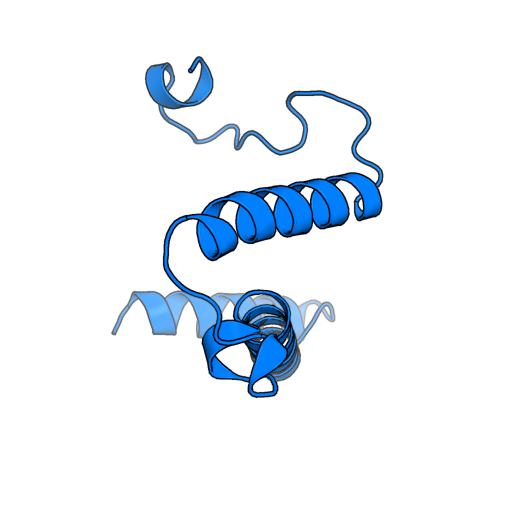 1.00 82.50 83 ALA A C 1
ATOM 649 O O . ALA A 1 83 ? -13.986 19.505 -8.507 1.00 82.50 83 ALA A O 1
ATOM 650 N N . LEU A 1 84 ? -12.581 20.913 -7.463 1.00 80.31 84 LEU A N 1
ATOM 651 C CA . LEU A 1 84 ? -11.756 21.193 -8.642 1.00 80.31 84 LEU A CA 1
ATOM 652 C C . LEU A 1 84 ? -10.914 19.981 -9.071 1.00 80.31 84 LEU A C 1
ATOM 654 O O . LEU A 1 84 ? -10.843 19.685 -10.255 1.00 80.31 84 LEU A O 1
ATOM 658 N N . THR A 1 85 ? -10.322 19.247 -8.123 1.00 76.56 85 THR A N 1
ATOM 659 C CA . THR A 1 85 ? -9.546 18.024 -8.402 1.00 76.56 85 THR A CA 1
ATOM 660 C C . THR A 1 85 ? -10.433 16.889 -8.905 1.00 76.56 85 THR A C 1
ATOM 662 O O . THR A 1 85 ? -9.973 16.038 -9.651 1.00 76.56 85 THR A O 1
ATOM 665 N N . ARG A 1 86 ? -11.707 16.872 -8.500 1.00 77.25 86 ARG A N 1
ATOM 666 C CA . ARG A 1 86 ? -12.688 15.869 -8.925 1.00 77.25 86 ARG A CA 1
ATOM 667 C C . ARG A 1 86 ? -13.215 16.095 -10.351 1.00 77.25 86 ARG A C 1
ATOM 669 O O . ARG A 1 86 ? -13.740 15.160 -10.944 1.00 77.25 86 ARG A O 1
ATOM 676 N N . ALA A 1 87 ? -13.143 17.326 -10.859 1.00 74.44 87 ALA A N 1
ATOM 677 C CA . ALA A 1 87 ? -13.697 17.711 -12.159 1.00 74.44 87 ALA A CA 1
ATOM 678 C C . ALA A 1 87 ? -12.681 17.678 -13.317 1.00 74.44 87 ALA A C 1
ATOM 680 O O . ALA A 1 87 ? -13.104 17.723 -14.471 1.00 74.44 87 ALA A O 1
ATOM 681 N N . ALA A 1 88 ? -11.381 17.658 -13.003 1.00 62.75 88 ALA A N 1
ATOM 682 C CA . ALA A 1 88 ? -10.273 17.584 -13.959 1.00 62.75 88 ALA A CA 1
ATOM 683 C C . ALA A 1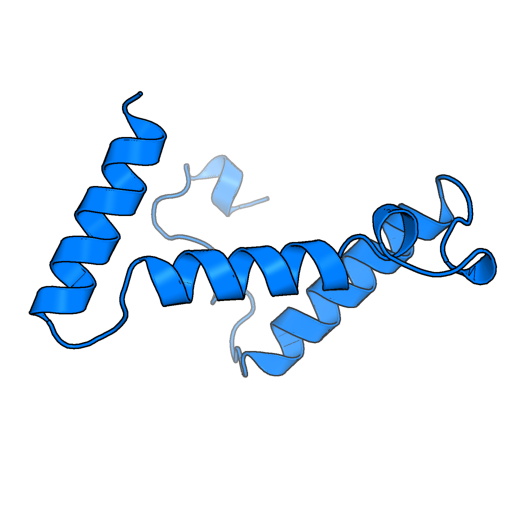 88 ? -9.975 16.135 -14.365 1.00 62.75 88 ALA A C 1
ATOM 685 O O . ALA A 1 88 ? -9.626 15.933 -15.548 1.00 62.75 88 ALA A O 1
#

Radius of gyration: 16.97 Å; chains: 1; bounding box: 37×32×36 Å